Protein AF-A0A2D8LQ70-F1 (afdb_monomer_lite)

Secondary structure (DSSP, 8-state):
-PPPEE--GGGHHHHHHHHHHHHTT-HHHHHHS--SSHHHHHHHHHHHHHHHHHHHHTTT-EEEETTTEEEE-PPTTPPP--HHHHHHHHHHS-HHHHTT-

Foldseek 3Di:
DFDKDQDDPVCLVLALLQQLVVCLPPVLQVQFADAPDSVRSSVVSSVLSNLLCVQQNVVSQKIDGPSNHIDRDDDPPDDTPCVSVVVVSVVGTDVVSVVVD

Sequence (101 aa):
MSLARHATPGDREAAIETLADAFATDPIFTHLFDTDGRRAEHDLMIEVMTIAYDAFVLNGHTYVVDQLGAALWSPPGVTTDTEAMSGFFGARAIPERMEAA

Radius of gyration: 14.22 Å; chains: 1; bounding box: 34×30×38 Å

pLDDT: mean 84.1, std 8.67, range [54.75, 94.62]

Structure (mmCIF, N/CA/C/O backbone):
data_AF-A0A2D8LQ70-F1
#
_entry.id   AF-A0A2D8LQ70-F1
#
loop_
_atom_site.group_PDB
_atom_site.id
_atom_site.type_symbol
_atom_site.label_atom_id
_atom_site.label_alt_id
_atom_site.label_comp_id
_atom_site.label_asym_id
_atom_site.label_entity_id
_atom_site.label_seq_id
_atom_site.pdbx_PDB_ins_code
_atom_site.Cartn_x
_atom_site.Cartn_y
_atom_site.Cartn_z
_atom_site.occupancy
_atom_site.B_iso_or_equiv
_atom_site.auth_seq_id
_atom_site.auth_comp_id
_atom_site.auth_asym_id
_atom_site.auth_atom_id
_atom_site.pdbx_PDB_model_num
ATOM 1 N N . MET A 1 1 ? -14.519 -18.141 13.797 1.00 56.50 1 MET A N 1
ATOM 2 C CA . MET A 1 1 ? -14.740 -17.209 12.675 1.00 56.50 1 MET A CA 1
ATOM 3 C C . MET A 1 1 ? -14.164 -15.885 13.135 1.00 56.50 1 MET A C 1
ATOM 5 O O . MET A 1 1 ? -14.644 -15.388 14.147 1.00 56.50 1 MET A O 1
ATOM 9 N N . SER A 1 2 ? -13.075 -15.416 12.529 1.00 70.88 2 SER A N 1
ATOM 10 C CA . SER A 1 2 ? -12.490 -14.129 12.918 1.00 70.88 2 SER A CA 1
ATOM 11 C C . SER A 1 2 ? -13.221 -13.002 12.198 1.00 70.88 2 SER A C 1
ATOM 13 O O . SER A 1 2 ? -13.588 -13.157 11.032 1.00 70.88 2 SER A O 1
ATOM 15 N N . LEU A 1 3 ? -13.511 -11.920 12.916 1.00 82.25 3 LEU A N 1
ATOM 16 C CA . LEU A 1 3 ? -14.219 -10.760 12.384 1.00 82.25 3 LEU A CA 1
ATOM 17 C C . LEU A 1 3 ? -13.208 -9.681 12.012 1.00 82.25 3 LEU A C 1
ATOM 19 O O . LEU A 1 3 ? -12.266 -9.424 12.760 1.00 82.25 3 LEU A O 1
ATOM 23 N N . ALA A 1 4 ? -13.446 -9.022 10.880 1.00 89.00 4 ALA A N 1
ATOM 24 C CA . ALA A 1 4 ? -12.688 -7.838 10.513 1.00 89.00 4 ALA A CA 1
ATOM 25 C C . ALA A 1 4 ? -12.923 -6.719 11.535 1.00 89.00 4 ALA A C 1
ATOM 27 O O . ALA A 1 4 ? -14.057 -6.468 11.953 1.00 89.00 4 ALA A O 1
ATOM 28 N N . ARG A 1 5 ? -11.848 -6.032 11.914 1.00 90.44 5 ARG A N 1
ATOM 29 C CA . ARG A 1 5 ? -11.874 -4.857 12.793 1.00 90.44 5 ARG A CA 1
ATOM 30 C C . ARG A 1 5 ? -10.983 -3.764 12.231 1.00 90.44 5 ARG A C 1
ATOM 32 O O . ARG A 1 5 ? -10.100 -4.050 11.429 1.00 90.44 5 ARG A O 1
ATOM 39 N N . HIS A 1 6 ? -11.167 -2.534 12.699 1.00 88.69 6 HIS A N 1
ATOM 40 C CA . HIS A 1 6 ? -10.207 -1.475 12.408 1.00 88.69 6 HIS A CA 1
ATOM 41 C C . HIS A 1 6 ? -8.815 -1.851 12.931 1.00 88.69 6 HIS A C 1
ATOM 43 O O . HIS A 1 6 ? -8.672 -2.439 14.014 1.00 88.69 6 HIS A O 1
ATOM 49 N N . ALA A 1 7 ? -7.801 -1.509 12.144 1.00 88.50 7 ALA A N 1
ATOM 50 C CA . ALA A 1 7 ? -6.417 -1.603 12.565 1.00 88.50 7 ALA A CA 1
ATOM 51 C C . ALA A 1 7 ? -6.140 -0.629 13.717 1.00 88.50 7 ALA A C 1
ATOM 53 O O . ALA A 1 7 ? -6.687 0.472 13.791 1.00 88.50 7 ALA A O 1
ATOM 54 N N . THR A 1 8 ? -5.264 -1.052 14.613 1.00 87.25 8 THR A N 1
ATOM 55 C CA . THR A 1 8 ? -4.672 -0.235 15.668 1.00 87.25 8 THR A CA 1
ATOM 56 C C . THR A 1 8 ? -3.215 0.059 15.311 1.00 87.25 8 THR A C 1
ATOM 58 O O . THR A 1 8 ? 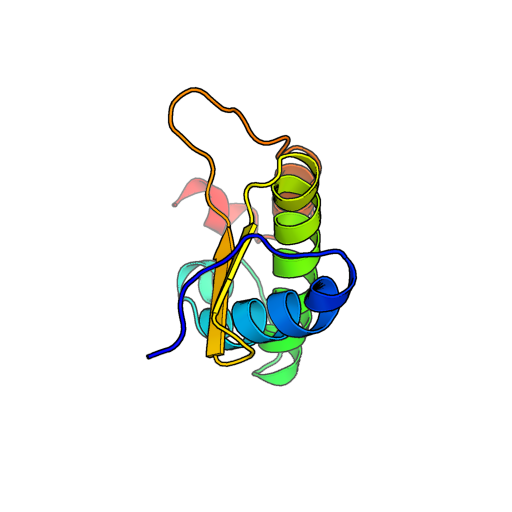-2.642 -0.624 14.459 1.00 87.25 8 THR A O 1
ATOM 61 N N . PRO A 1 9 ? -2.554 1.019 15.982 1.00 87.12 9 PRO A N 1
ATOM 62 C CA . PRO A 1 9 ? -1.128 1.259 15.760 1.00 87.12 9 PRO A CA 1
ATOM 63 C C . PRO A 1 9 ? -0.247 0.011 15.946 1.00 87.12 9 PRO A C 1
ATOM 65 O O . PRO A 1 9 ? 0.768 -0.117 15.271 1.00 87.12 9 PRO A O 1
ATOM 68 N N . GLY A 1 10 ? -0.648 -0.926 16.816 1.00 88.31 10 GLY A N 1
ATOM 69 C CA . GLY A 1 10 ? 0.081 -2.178 17.045 1.00 88.31 10 GLY A CA 1
ATOM 70 C C . GLY A 1 10 ? -0.010 -3.189 15.899 1.00 88.31 10 GLY A C 1
ATOM 71 O O . GLY A 1 10 ? 0.786 -4.119 15.859 1.00 88.31 10 GLY A O 1
ATOM 72 N N . ASP A 1 11 ? -0.942 -3.011 14.960 1.00 89.88 11 ASP A N 1
ATOM 73 C CA . ASP A 1 11 ? -1.113 -3.911 13.814 1.00 89.88 11 ASP A CA 1
ATOM 74 C C . ASP A 1 11 ? -0.234 -3.518 12.616 1.00 89.88 11 ASP A C 1
ATOM 76 O O . ASP A 1 11 ? -0.180 -4.257 11.638 1.00 89.88 11 ASP A O 1
ATOM 80 N N . ARG A 1 12 ? 0.446 -2.363 12.674 1.00 90.69 12 ARG A N 1
ATOM 81 C CA . ARG A 1 12 ? 1.094 -1.737 11.512 1.00 90.69 12 ARG A CA 1
ATOM 82 C C . ARG A 1 12 ? 2.081 -2.653 10.794 1.00 90.69 12 ARG A C 1
ATOM 84 O O . ARG A 1 12 ? 1.943 -2.843 9.593 1.00 90.69 12 ARG A O 1
ATOM 91 N N . GLU A 1 13 ? 3.057 -3.211 11.507 1.00 92.31 13 GLU A N 1
ATOM 92 C CA . GLU A 1 13 ? 4.063 -4.087 10.887 1.00 92.31 13 GLU A CA 1
ATOM 93 C C . GLU A 1 13 ? 3.417 -5.335 10.281 1.00 92.31 13 GLU A C 1
ATOM 95 O O . GLU A 1 13 ? 3.617 -5.621 9.106 1.00 92.31 13 GLU A O 1
ATOM 100 N N . ALA A 1 14 ? 2.564 -6.027 11.042 1.00 92.38 14 ALA A N 1
ATOM 101 C CA . ALA A 1 14 ? 1.908 -7.245 10.573 1.00 92.38 14 ALA A CA 1
ATOM 102 C C . ALA A 1 14 ? 0.994 -6.995 9.363 1.00 92.38 14 ALA A C 1
ATOM 104 O O . ALA A 1 14 ? 0.942 -7.814 8.447 1.00 92.38 14 ALA A O 1
ATOM 105 N N . ALA A 1 15 ? 0.278 -5.870 9.338 1.00 92.00 15 ALA A N 1
ATOM 106 C CA . ALA A 1 15 ? -0.592 -5.505 8.229 1.00 92.00 15 ALA A CA 1
ATOM 107 C C . ALA A 1 15 ? 0.202 -5.146 6.966 1.00 92.00 15 ALA A C 1
ATOM 109 O O . ALA A 1 15 ? -0.185 -5.576 5.882 1.00 92.00 15 ALA A O 1
ATOM 110 N N . ILE A 1 16 ? 1.308 -4.403 7.097 1.00 93.56 16 ILE A N 1
ATOM 111 C CA . ILE A 1 16 ? 2.189 -4.066 5.969 1.00 93.56 16 ILE A CA 1
ATOM 112 C C . ILE A 1 16 ? 2.804 -5.334 5.377 1.00 93.56 16 ILE A C 1
ATOM 114 O O . ILE A 1 16 ? 2.713 -5.516 4.169 1.00 93.56 16 ILE A O 1
ATOM 118 N N . GLU A 1 17 ? 3.349 -6.225 6.207 1.00 93.81 17 GLU A N 1
ATOM 119 C CA . GLU A 1 17 ? 3.899 -7.515 5.759 1.00 93.81 17 GLU A CA 1
ATOM 120 C C . GLU A 1 17 ? 2.830 -8.359 5.054 1.00 93.81 17 GLU A C 1
ATOM 122 O O . GLU A 1 17 ? 3.030 -8.821 3.937 1.00 93.81 17 GLU A O 1
ATOM 127 N N . THR A 1 18 ? 1.635 -8.467 5.645 1.00 93.25 18 THR A N 1
ATOM 128 C CA . THR A 1 18 ? 0.520 -9.219 5.044 1.00 93.25 18 THR A CA 1
ATOM 129 C C . THR A 1 18 ? 0.133 -8.671 3.668 1.00 93.25 18 THR A C 1
ATOM 131 O O . THR A 1 18 ? -0.139 -9.437 2.743 1.00 93.25 18 THR A O 1
ATOM 134 N N . LEU A 1 19 ? 0.078 -7.344 3.522 1.00 92.25 19 LEU A N 1
ATOM 135 C CA . LEU A 1 19 ? -0.208 -6.705 2.240 1.00 92.25 19 LEU A CA 1
ATOM 136 C C . LEU A 1 19 ? 0.949 -6.902 1.257 1.00 92.25 19 LEU A C 1
ATOM 138 O O . LEU A 1 19 ? 0.708 -7.229 0.099 1.00 92.25 19 LEU A O 1
ATOM 142 N N . ALA A 1 20 ? 2.195 -6.740 1.696 1.00 93.19 20 ALA A N 1
ATOM 143 C CA . ALA A 1 20 ? 3.355 -6.900 0.835 1.00 93.19 20 ALA A CA 1
ATOM 144 C C . ALA A 1 20 ? 3.452 -8.327 0.286 1.00 93.19 20 ALA A C 1
ATOM 146 O O . ALA A 1 20 ? 3.605 -8.499 -0.920 1.00 93.19 20 ALA A O 1
ATOM 147 N N . ASP A 1 21 ? 3.238 -9.338 1.129 1.00 91.31 21 ASP A N 1
ATOM 148 C CA . ASP A 1 21 ? 3.161 -10.740 0.719 1.00 91.31 21 ASP A CA 1
ATOM 149 C C . ASP A 1 21 ? 2.032 -10.988 -0.291 1.00 91.31 21 ASP A C 1
ATOM 151 O O . ASP A 1 21 ? 2.225 -11.688 -1.290 1.00 91.31 21 ASP A O 1
ATOM 155 N N . ALA A 1 22 ? 0.853 -10.397 -0.065 1.00 90.38 22 ALA A N 1
ATOM 156 C CA . ALA A 1 22 ? -0.297 -10.556 -0.955 1.00 90.38 22 ALA A CA 1
ATOM 157 C C . ALA A 1 22 ? -0.058 -9.953 -2.351 1.00 90.38 22 ALA A C 1
ATOM 159 O O . ALA A 1 22 ? -0.552 -10.494 -3.342 1.00 90.38 22 ALA A O 1
ATOM 160 N N . PHE A 1 23 ? 0.712 -8.864 -2.432 1.00 90.31 23 PHE A N 1
ATOM 161 C CA . PHE A 1 23 ? 0.998 -8.136 -3.671 1.00 90.31 23 PHE A CA 1
ATOM 162 C C . PHE A 1 23 ? 2.404 -8.390 -4.238 1.00 90.31 23 PHE A C 1
ATOM 164 O O . PHE A 1 23 ? 2.727 -7.874 -5.305 1.00 90.31 23 PHE A O 1
ATOM 171 N N . ALA A 1 24 ? 3.221 -9.242 -3.607 1.00 86.06 24 ALA A N 1
ATOM 172 C CA . ALA A 1 24 ? 4.608 -9.527 -4.004 1.00 86.06 24 ALA A CA 1
ATOM 173 C C . ALA A 1 24 ? 4.773 -9.985 -5.463 1.00 86.06 24 ALA A C 1
ATOM 175 O O . ALA A 1 24 ? 5.858 -9.891 -6.024 1.00 86.06 24 ALA A O 1
ATOM 176 N N . THR A 1 25 ? 3.708 -10.508 -6.073 1.00 83.06 25 THR A N 1
ATOM 177 C CA . THR A 1 25 ? 3.698 -10.978 -7.470 1.00 83.06 25 THR A CA 1
ATOM 178 C C . THR A 1 25 ? 2.599 -10.322 -8.303 1.00 83.06 25 THR A C 1
ATOM 180 O O . THR A 1 25 ? 2.154 -10.882 -9.305 1.00 83.06 25 THR A O 1
ATOM 183 N N . ASP A 1 26 ? 2.108 -9.163 -7.865 1.00 89.19 26 ASP A N 1
ATOM 184 C CA . ASP A 1 26 ? 1.072 -8.440 -8.585 1.00 89.19 26 ASP A CA 1
ATOM 185 C C . ASP A 1 26 ? 1.611 -7.942 -9.947 1.00 89.19 26 ASP A C 1
ATOM 187 O O . ASP A 1 26 ? 2.636 -7.249 -9.995 1.00 89.19 26 ASP A O 1
ATOM 191 N N . PRO A 1 27 ? 0.933 -8.270 -11.067 1.00 88.00 27 PRO A N 1
ATOM 192 C CA . PRO A 1 27 ? 1.416 -7.946 -12.405 1.00 88.00 27 PRO A CA 1
ATOM 193 C C . PRO A 1 27 ? 1.607 -6.452 -12.669 1.00 88.00 27 PRO A C 1
ATOM 195 O O . PRO A 1 27 ? 2.444 -6.101 -13.497 1.00 88.00 27 PRO A O 1
ATOM 198 N N . ILE A 1 28 ? 0.851 -5.574 -12.001 1.00 88.44 28 ILE A N 1
ATOM 199 C CA . ILE A 1 28 ? 0.991 -4.124 -12.161 1.00 88.44 28 ILE A CA 1
ATOM 200 C C . ILE A 1 28 ? 2.348 -3.695 -11.612 1.00 88.44 28 ILE A C 1
ATOM 202 O O . ILE A 1 28 ? 3.094 -2.996 -12.293 1.00 88.44 28 ILE A O 1
ATOM 206 N N . PHE A 1 29 ? 2.709 -4.153 -10.415 1.00 87.88 29 PHE A N 1
ATOM 207 C CA . PHE A 1 29 ? 3.979 -3.785 -9.795 1.00 87.88 29 PHE A CA 1
ATOM 208 C C . PHE A 1 29 ? 5.170 -4.435 -10.505 1.00 87.88 29 PHE A C 1
ATOM 210 O O . PHE A 1 29 ? 6.151 -3.754 -10.792 1.00 87.88 29 PHE A O 1
ATOM 217 N N . THR A 1 30 ? 5.062 -5.704 -10.906 1.00 86.00 30 THR A N 1
ATOM 218 C CA . THR A 1 30 ? 6.097 -6.347 -11.736 1.00 86.00 30 THR A CA 1
ATOM 219 C C . THR A 1 30 ? 6.260 -5.660 -13.096 1.00 86.00 30 THR A C 1
ATOM 221 O O . THR A 1 30 ? 7.347 -5.656 -13.669 1.00 86.00 30 THR A O 1
ATOM 224 N N . HIS A 1 31 ? 5.192 -5.073 -13.644 1.00 87.94 31 HIS A N 1
ATOM 225 C CA . HIS A 1 31 ? 5.283 -4.315 -14.884 1.00 87.94 31 HIS A CA 1
ATOM 226 C C . HIS A 1 31 ? 5.930 -2.947 -14.665 1.00 87.94 31 HIS A C 1
ATOM 228 O O . HIS A 1 31 ? 6.832 -2.580 -15.411 1.00 87.94 31 HIS A O 1
ATOM 234 N N . LEU A 1 32 ? 5.484 -2.187 -13.667 1.00 89.19 32 LEU A N 1
ATOM 235 C CA . LEU A 1 32 ? 5.879 -0.790 -13.489 1.00 89.19 32 LEU A CA 1
ATOM 236 C C . LEU A 1 32 ? 7.303 -0.604 -12.955 1.00 89.19 32 LEU A C 1
ATOM 238 O O . LEU A 1 32 ? 7.894 0.444 -13.208 1.00 89.19 32 LEU A O 1
ATOM 242 N N . PHE A 1 33 ? 7.861 -1.586 -12.248 1.00 88.88 33 PHE A N 1
ATOM 243 C CA . PHE A 1 33 ? 9.156 -1.466 -11.579 1.00 88.88 33 PHE A CA 1
ATOM 244 C C . PHE A 1 33 ? 10.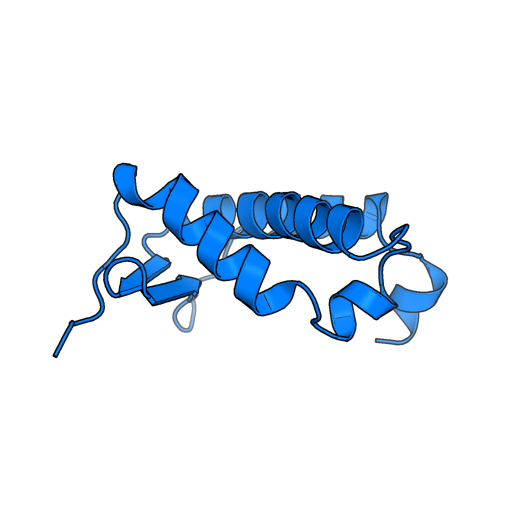137 -2.538 -12.063 1.00 88.88 33 PHE A C 1
ATOM 246 O O . PHE A 1 33 ? 9.746 -3.675 -12.313 1.00 88.88 33 PHE A O 1
ATOM 253 N N . ASP A 1 34 ? 11.422 -2.189 -12.164 1.00 85.94 34 ASP A N 1
ATOM 254 C CA . ASP A 1 34 ? 12.485 -3.179 -12.359 1.00 85.94 34 ASP A CA 1
ATOM 255 C C . ASP A 1 34 ? 13.001 -3.629 -10.987 1.00 85.94 34 ASP A C 1
ATOM 257 O O . ASP A 1 34 ? 13.501 -2.834 -10.188 1.00 85.94 34 ASP A O 1
ATOM 261 N N . THR A 1 35 ? 12.889 -4.924 -10.714 1.00 83.56 35 THR A N 1
ATOM 262 C CA . THR A 1 35 ? 13.336 -5.550 -9.467 1.00 83.56 35 THR A CA 1
ATOM 263 C C . THR A 1 35 ? 14.210 -6.754 -9.775 1.00 83.56 35 THR A C 1
ATOM 265 O O . THR A 1 35 ? 13.873 -7.578 -10.625 1.00 83.56 35 THR A O 1
ATOM 268 N N . ASP A 1 36 ? 15.335 -6.888 -9.071 1.00 84.62 36 ASP A N 1
ATOM 269 C CA . ASP A 1 36 ? 16.302 -7.969 -9.307 1.00 84.62 36 ASP A CA 1
ATOM 270 C C . ASP A 1 36 ? 15.924 -9.242 -8.524 1.00 84.62 36 ASP A C 1
ATOM 272 O O . ASP A 1 36 ? 16.586 -9.680 -7.579 1.00 84.62 36 ASP A O 1
ATOM 276 N N . GLY A 1 37 ? 14.772 -9.805 -8.894 1.00 84.06 37 GLY A N 1
ATOM 277 C CA . GLY A 1 37 ? 14.227 -11.039 -8.342 1.00 84.06 37 GLY A CA 1
ATOM 278 C C . GLY A 1 37 ? 13.407 -10.883 -7.059 1.00 84.06 37 GLY A C 1
ATOM 279 O O . GLY A 1 37 ? 13.175 -9.797 -6.530 1.00 84.06 37 GLY A O 1
ATOM 280 N N . ARG A 1 38 ? 12.973 -12.033 -6.532 1.00 81.25 38 ARG A N 1
ATOM 281 C CA . ARG A 1 38 ? 11.864 -12.128 -5.567 1.00 81.25 38 ARG A CA 1
ATOM 282 C C . ARG A 1 38 ? 12.068 -11.398 -4.240 1.00 81.25 38 ARG A C 1
ATOM 284 O O . ARG A 1 38 ? 11.103 -10.961 -3.627 1.00 81.25 38 ARG A O 1
ATOM 291 N N . ARG A 1 39 ? 13.315 -11.277 -3.773 1.00 84.56 39 ARG A N 1
ATOM 292 C CA . ARG A 1 39 ? 13.615 -10.504 -2.557 1.00 84.56 39 ARG A CA 1
ATOM 293 C C . ARG A 1 39 ? 13.411 -9.009 -2.798 1.00 84.56 39 ARG A C 1
ATOM 295 O O . ARG A 1 39 ? 12.774 -8.363 -1.982 1.00 84.56 39 ARG A O 1
ATOM 302 N N . ALA A 1 40 ? 13.902 -8.496 -3.924 1.00 86.25 40 ALA A N 1
ATOM 303 C CA . ALA A 1 40 ? 13.737 -7.093 -4.286 1.00 86.25 40 ALA A CA 1
ATOM 304 C C . ALA A 1 40 ? 12.266 -6.744 -4.577 1.00 86.25 40 ALA A C 1
ATOM 306 O O . ALA A 1 40 ? 11.829 -5.655 -4.228 1.00 86.25 40 ALA A O 1
ATOM 307 N N . GLU A 1 41 ? 11.494 -7.671 -5.156 1.00 87.00 41 GLU A N 1
ATOM 308 C CA . GLU A 1 41 ? 10.037 -7.531 -5.336 1.00 87.00 41 GLU A CA 1
ATOM 309 C C . GLU A 1 41 ? 9.310 -7.380 -3.995 1.00 87.00 41 GLU A C 1
ATOM 311 O O . GLU A 1 41 ? 8.501 -6.472 -3.821 1.00 87.00 41 GLU A O 1
ATOM 316 N N . HIS A 1 42 ? 9.634 -8.238 -3.024 1.00 88.38 42 HIS A N 1
ATOM 317 C CA . HIS A 1 42 ? 9.059 -8.155 -1.686 1.00 88.38 42 HIS A CA 1
ATOM 318 C C . HIS A 1 42 ? 9.454 -6.855 -0.973 1.00 88.38 42 HIS A C 1
ATOM 320 O O . HIS A 1 42 ? 8.590 -6.156 -0.452 1.00 88.38 42 HIS A O 1
ATOM 326 N N . ASP A 1 43 ? 10.739 -6.491 -0.986 1.00 90.19 43 ASP A N 1
ATOM 327 C CA . ASP A 1 43 ? 11.227 -5.266 -0.340 1.00 90.19 43 ASP A CA 1
ATOM 328 C C . ASP A 1 43 ? 10.584 -4.012 -0.967 1.00 90.19 43 ASP A C 1
ATOM 330 O O . ASP A 1 43 ? 10.164 -3.101 -0.250 1.00 90.19 43 ASP A O 1
ATOM 334 N N . LEU A 1 44 ? 10.399 -3.998 -2.295 1.00 90.44 44 LEU A N 1
ATOM 335 C CA . LEU A 1 44 ? 9.628 -2.965 -2.990 1.00 90.44 44 LEU A CA 1
ATOM 336 C C . LEU A 1 44 ? 8.177 -2.914 -2.487 1.00 90.44 44 LEU A C 1
ATOM 338 O O . LEU A 1 44 ? 7.641 -1.825 -2.274 1.00 90.44 44 LEU A O 1
ATOM 342 N N . MET A 1 45 ? 7.533 -4.067 -2.290 1.00 92.81 45 MET A N 1
ATOM 343 C CA . MET A 1 45 ? 6.158 -4.128 -1.784 1.00 92.81 45 MET A CA 1
ATOM 344 C C . MET A 1 45 ? 6.030 -3.687 -0.336 1.00 92.81 45 MET A C 1
ATOM 346 O O . MET A 1 45 ? 5.045 -3.028 -0.007 1.00 92.81 45 MET A O 1
ATOM 350 N N . ILE A 1 46 ? 7.033 -3.929 0.503 1.00 94.62 46 ILE A N 1
ATOM 351 C CA . ILE A 1 46 ? 7.076 -3.354 1.849 1.00 94.62 46 ILE A CA 1
ATOM 352 C C . ILE A 1 46 ? 7.096 -1.827 1.779 1.00 94.62 46 ILE A C 1
ATOM 354 O O . ILE A 1 46 ? 6.337 -1.175 2.499 1.00 94.62 46 ILE A O 1
ATOM 358 N N . GLU A 1 47 ? 7.899 -1.235 0.891 1.00 92.19 47 GLU A N 1
ATOM 359 C CA . GLU A 1 47 ? 7.929 0.221 0.712 1.00 92.19 47 GLU A CA 1
ATOM 360 C C . GLU A 1 47 ? 6.581 0.771 0.218 1.00 92.19 47 GLU A C 1
ATOM 362 O O . GLU A 1 47 ? 6.030 1.695 0.824 1.00 92.19 47 GLU A O 1
ATOM 367 N N . VAL A 1 48 ? 6.011 0.174 -0.834 1.00 91.44 48 VAL A N 1
ATOM 368 C CA . VAL A 1 48 ? 4.706 0.575 -1.389 1.00 91.44 48 VAL A CA 1
ATOM 369 C C . VAL A 1 48 ? 3.608 0.479 -0.336 1.00 91.44 48 VAL A C 1
ATOM 371 O O . VAL A 1 48 ? 2.858 1.436 -0.131 1.00 91.44 48 VAL A O 1
ATOM 374 N N . MET A 1 49 ? 3.517 -0.659 0.354 1.00 92.69 49 MET A N 1
ATOM 375 C CA . MET A 1 49 ? 2.466 -0.897 1.338 1.00 92.69 49 MET A CA 1
ATOM 376 C C . MET A 1 49 ? 2.663 -0.066 2.595 1.00 92.69 49 MET A C 1
ATOM 378 O O . MET A 1 49 ? 1.673 0.306 3.209 1.00 92.69 49 MET A O 1
ATOM 382 N N . THR A 1 50 ? 3.892 0.319 2.940 1.00 92.19 50 THR A N 1
ATOM 383 C CA . THR A 1 50 ? 4.139 1.299 4.005 1.00 92.19 50 THR A CA 1
ATOM 384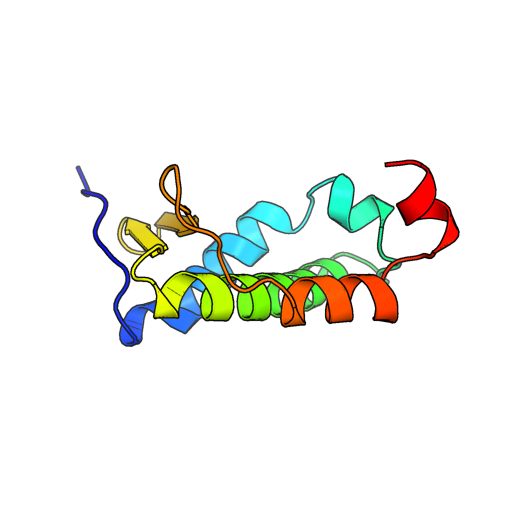 C C . THR A 1 50 ? 3.523 2.654 3.659 1.00 92.19 50 THR A C 1
ATOM 386 O O . THR A 1 50 ? 2.773 3.212 4.461 1.00 92.19 50 THR A O 1
ATOM 389 N N . ILE A 1 51 ? 3.784 3.160 2.449 1.00 89.81 51 ILE A N 1
ATOM 390 C CA . ILE A 1 51 ? 3.252 4.451 1.987 1.00 89.81 51 ILE A CA 1
ATOM 391 C C . ILE A 1 51 ? 1.723 4.404 1.912 1.00 89.81 51 ILE A C 1
ATOM 393 O O . ILE A 1 51 ? 1.046 5.309 2.403 1.00 89.81 51 ILE A O 1
ATOM 397 N N . ALA A 1 52 ? 1.172 3.333 1.336 1.00 87.75 52 ALA A N 1
ATOM 398 C CA . ALA A 1 52 ? -0.269 3.146 1.247 1.00 87.75 52 ALA A CA 1
ATOM 399 C C . ALA A 1 52 ? -0.906 3.007 2.640 1.00 87.75 52 ALA A C 1
ATOM 401 O O . ALA A 1 52 ? -1.908 3.651 2.934 1.00 87.75 52 ALA A O 1
ATOM 402 N N . TYR A 1 53 ? -0.321 2.220 3.539 1.00 88.00 53 TYR A N 1
ATOM 403 C CA . TYR A 1 53 ? -0.846 2.040 4.889 1.00 88.00 53 TYR A CA 1
ATOM 404 C C . TYR A 1 53 ? -0.895 3.363 5.657 1.00 88.00 53 TYR A C 1
ATOM 406 O O . TYR A 1 53 ? -1.933 3.695 6.228 1.00 88.00 53 TYR A O 1
ATOM 414 N N . ASP A 1 54 ? 0.179 4.154 5.631 1.00 85.00 54 ASP A N 1
ATOM 415 C CA . ASP A 1 54 ? 0.235 5.428 6.353 1.00 85.00 54 ASP A CA 1
ATOM 416 C C . ASP A 1 54 ? -0.785 6.448 5.801 1.00 85.00 54 ASP A C 1
ATOM 418 O O . ASP A 1 54 ? -1.433 7.157 6.577 1.00 85.00 54 ASP A O 1
ATOM 422 N N . ALA A 1 55 ? -1.023 6.451 4.484 1.00 78.44 55 ALA A N 1
ATOM 423 C CA . ALA A 1 55 ? -2.056 7.270 3.849 1.00 78.44 55 ALA A CA 1
ATOM 424 C C . ALA A 1 55 ? -3.488 6.884 4.285 1.00 78.44 55 ALA A C 1
ATOM 426 O O . ALA A 1 55 ? -4.354 7.744 4.480 1.00 78.44 55 ALA A O 1
ATOM 427 N N . PHE A 1 56 ? -3.760 5.589 4.468 1.00 74.69 56 PHE A N 1
ATOM 428 C CA . PHE A 1 56 ? -5.099 5.082 4.787 1.00 74.69 56 PHE A CA 1
ATOM 429 C C . PHE A 1 56 ? -5.368 4.974 6.301 1.00 74.69 56 PHE A C 1
ATOM 431 O O . PHE A 1 56 ? -6.512 5.132 6.738 1.00 74.69 56 PHE A O 1
ATOM 438 N N . VAL A 1 57 ? -4.354 4.748 7.141 1.00 68.56 57 VAL A N 1
ATOM 439 C CA . VAL A 1 57 ? -4.537 4.607 8.597 1.00 68.56 57 VAL A CA 1
ATOM 440 C C . VAL A 1 57 ? -4.921 5.907 9.276 1.00 68.56 57 VAL A C 1
ATOM 442 O O . VAL A 1 57 ? -5.762 5.875 10.178 1.00 68.56 57 VAL A O 1
ATOM 445 N N . LEU A 1 58 ? -4.398 7.047 8.819 1.00 59.81 58 LEU A N 1
ATOM 446 C CA . LEU A 1 58 ? -4.763 8.351 9.384 1.00 59.81 58 LEU A CA 1
ATOM 447 C C . LEU A 1 58 ? -6.269 8.649 9.274 1.00 59.81 58 LEU A C 1
ATOM 449 O O . LEU A 1 58 ? -6.793 9.438 10.055 1.00 59.81 58 LEU A O 1
ATOM 453 N N . ASN A 1 59 ? -6.979 7.954 8.381 1.00 62.66 59 ASN A N 1
ATOM 454 C CA . ASN A 1 59 ? -8.413 8.121 8.158 1.00 62.66 59 ASN A CA 1
ATOM 455 C C . ASN A 1 59 ? -9.277 6.988 8.757 1.00 62.66 59 ASN A C 1
ATOM 457 O O . ASN A 1 59 ? -10.489 6.956 8.552 1.00 62.66 59 ASN A O 1
ATOM 461 N N . GLY A 1 60 ? -8.688 6.036 9.497 1.00 68.94 60 GLY A N 1
ATOM 462 C CA . GLY A 1 60 ? -9.419 4.880 10.042 1.00 68.94 60 GLY A CA 1
ATOM 463 C C . GLY A 1 60 ? -9.869 3.880 8.969 1.00 68.94 60 GLY A C 1
ATOM 464 O O . GLY A 1 60 ? -10.805 3.109 9.173 1.00 68.94 60 GLY A O 1
ATOM 465 N N . HIS A 1 61 ? -9.207 3.887 7.815 1.00 78.69 61 HIS A N 1
ATOM 466 C CA . HIS A 1 61 ? -9.593 3.157 6.606 1.00 78.69 61 HIS A CA 1
ATOM 467 C C . HIS A 1 61 ? -8.838 1.846 6.419 1.00 78.69 61 HIS A C 1
ATOM 469 O O . HIS A 1 61 ? -8.755 1.318 5.319 1.00 78.69 61 HIS A O 1
ATOM 475 N N . THR A 1 62 ? -8.280 1.306 7.496 1.00 84.69 62 THR A N 1
ATOM 476 C CA . THR A 1 62 ? -7.580 0.025 7.465 1.00 84.69 62 THR A CA 1
ATOM 477 C C . THR A 1 62 ? -8.304 -0.983 8.333 1.00 84.69 62 THR A C 1
ATOM 479 O O . THR A 1 62 ? -8.617 -0.701 9.493 1.00 84.69 62 THR A O 1
ATOM 482 N N . TYR A 1 63 ? -8.537 -2.163 7.771 1.00 88.25 63 TYR A N 1
ATOM 483 C CA . TYR A 1 63 ? -9.163 -3.289 8.445 1.00 88.25 63 TYR A CA 1
ATOM 484 C C . TYR A 1 63 ? -8.204 -4.467 8.491 1.00 88.25 63 TYR A C 1
ATOM 486 O O . TYR A 1 63 ? -7.488 -4.720 7.527 1.00 88.25 63 TYR A O 1
ATOM 494 N N . VAL A 1 64 ? -8.218 -5.202 9.596 1.00 90.81 64 VAL A N 1
ATOM 495 C CA . VAL A 1 64 ? -7.423 -6.417 9.789 1.00 90.81 64 VAL A CA 1
ATOM 496 C C . VAL A 1 64 ? -8.310 -7.566 10.248 1.00 90.81 64 VAL A C 1
ATOM 498 O O . VAL A 1 64 ? -9.333 -7.353 10.907 1.00 90.81 64 VAL A O 1
ATOM 501 N N . VAL A 1 65 ? -7.908 -8.787 9.903 1.00 91.25 65 VAL A N 1
ATOM 502 C CA . VAL A 1 65 ? -8.505 -10.041 10.377 1.00 91.25 65 VAL A CA 1
ATOM 503 C C . VAL A 1 65 ? -7.385 -10.868 10.998 1.00 91.25 65 VAL A C 1
ATOM 505 O O . VAL A 1 65 ? -6.656 -11.561 10.291 1.00 91.25 65 VAL A O 1
ATOM 508 N N . ASP A 1 66 ? -7.226 -10.768 12.319 1.00 80.88 66 ASP A N 1
ATOM 509 C CA . ASP A 1 66 ? -6.078 -11.317 13.057 1.00 80.88 66 ASP A CA 1
ATOM 510 C C . ASP A 1 66 ? -4.743 -11.019 12.341 1.00 80.88 66 ASP A C 1
ATOM 512 O O . ASP A 1 66 ? -4.467 -9.866 12.023 1.00 80.88 66 ASP A O 1
ATOM 516 N N . GLN A 1 67 ? -3.937 -12.050 12.072 1.00 71.62 67 GLN A N 1
ATOM 517 C CA . GLN A 1 67 ? -2.731 -11.990 11.234 1.00 71.62 67 GLN A CA 1
ATOM 518 C C . GLN A 1 67 ? -2.948 -12.663 9.867 1.00 71.62 67 GLN A C 1
ATOM 520 O O . GLN A 1 67 ? -2.009 -13.148 9.248 1.00 71.62 67 GLN A O 1
ATOM 525 N N . LEU A 1 68 ? -4.205 -12.791 9.433 1.00 81.50 68 LEU A N 1
ATOM 526 C CA . LEU A 1 68 ? -4.578 -13.526 8.221 1.00 81.50 68 LEU A CA 1
ATOM 527 C C . LEU A 1 68 ? -4.840 -12.612 7.026 1.00 81.50 68 LEU A C 1
ATOM 529 O O . LEU A 1 68 ? -4.870 -13.084 5.893 1.00 81.50 68 LEU A O 1
ATOM 533 N N . GLY A 1 69 ? -5.100 -11.329 7.266 1.00 87.62 69 GLY A N 1
ATOM 534 C CA . GLY A 1 69 ? -5.462 -10.404 6.206 1.00 87.62 69 GLY A CA 1
ATOM 535 C C . GLY A 1 69 ? -5.511 -8.963 6.682 1.00 87.62 69 GLY A C 1
ATOM 536 O O . GLY A 1 69 ? -5.857 -8.680 7.831 1.00 87.62 69 GLY A O 1
ATOM 537 N N . ALA A 1 70 ? -5.216 -8.061 5.755 1.00 92.38 70 ALA A N 1
ATOM 538 C CA . ALA A 1 70 ? -5.372 -6.628 5.914 1.00 92.38 70 ALA A CA 1
ATOM 539 C C . ALA A 1 70 ? -6.019 -6.043 4.651 1.00 92.38 70 ALA A C 1
ATOM 541 O O . ALA A 1 70 ? -5.876 -6.585 3.556 1.00 92.38 70 ALA A O 1
ATOM 542 N N . ALA A 1 71 ? -6.756 -4.951 4.811 1.00 90.38 71 ALA A N 1
ATOM 543 C CA . ALA A 1 71 ? -7.393 -4.236 3.717 1.00 90.38 71 ALA A CA 1
ATOM 544 C C . ALA A 1 71 ? -7.295 -2.729 3.946 1.00 90.38 71 ALA A C 1
ATOM 546 O O . ALA A 1 71 ? -7.626 -2.239 5.028 1.00 90.38 71 ALA A O 1
ATOM 547 N N . LEU A 1 72 ? -6.892 -2.008 2.902 1.00 88.25 72 LEU A N 1
ATOM 548 C CA . LEU A 1 72 ? -6.942 -0.551 2.824 1.00 88.25 72 LEU A CA 1
ATOM 549 C C . LEU A 1 72 ? -8.218 -0.169 2.060 1.00 88.25 72 LEU A C 1
ATOM 551 O O . LEU A 1 72 ? -8.400 -0.580 0.916 1.00 88.25 72 LEU A O 1
ATOM 555 N N . TRP A 1 73 ? -9.132 0.568 2.688 1.00 84.56 73 TRP A N 1
ATOM 556 C CA . TRP A 1 73 ? -10.444 0.890 2.127 1.00 84.56 73 TRP A CA 1
ATOM 557 C C . TRP A 1 73 ? -10.843 2.351 2.347 1.00 84.56 73 TRP A C 1
ATOM 559 O O . TRP A 1 73 ? -11.260 2.728 3.439 1.00 84.56 73 TRP A O 1
ATOM 569 N N . SER A 1 74 ? -10.863 3.139 1.270 1.00 77.81 74 SER A N 1
ATOM 570 C CA . SER A 1 74 ? -11.517 4.454 1.244 1.00 77.81 74 SER A CA 1
ATOM 571 C C . SER A 1 74 ? -13.029 4.317 1.004 1.00 77.81 74 SER A C 1
ATOM 573 O O . SER A 1 74 ? -13.437 3.821 -0.053 1.00 77.81 74 SER A O 1
ATOM 575 N N . PRO A 1 75 ? -13.897 4.738 1.938 1.00 76.38 75 PRO A N 1
ATOM 576 C CA . PRO A 1 75 ? -15.335 4.743 1.713 1.00 76.38 75 PRO A CA 1
ATOM 577 C C . PRO A 1 75 ? -15.729 5.777 0.642 1.00 76.38 75 PRO A C 1
ATOM 579 O O . PRO A 1 75 ? -14.997 6.742 0.404 1.00 76.38 75 PRO A O 1
ATOM 582 N N . PRO A 1 76 ? -16.896 5.609 -0.009 1.00 80.94 76 PRO A N 1
ATOM 583 C CA . PRO A 1 76 ? -17.369 6.552 -1.017 1.00 80.94 76 PRO A CA 1
ATOM 584 C C . PRO A 1 76 ? -17.402 7.991 -0.492 1.00 80.94 76 PRO A C 1
ATOM 586 O O . PRO A 1 76 ? -17.936 8.255 0.583 1.00 80.94 76 PRO A O 1
ATOM 589 N N . GLY A 1 77 ? -16.852 8.922 -1.273 1.00 79.00 77 GLY A N 1
ATOM 590 C CA . GLY A 1 77 ? -16.797 10.341 -0.915 1.00 79.00 77 GLY A CA 1
ATOM 591 C C . GLY A 1 77 ? -15.632 10.735 -0.003 1.00 79.00 77 GLY A C 1
ATOM 592 O O . GLY A 1 77 ? -15.505 11.920 0.297 1.00 79.00 77 GLY A O 1
ATOM 593 N N . VAL A 1 78 ? -14.771 9.794 0.404 1.00 75.25 78 VAL A N 1
ATOM 594 C CA . VAL A 1 78 ? -13.512 10.113 1.087 1.00 75.25 78 VAL A CA 1
ATOM 595 C C . VAL A 1 78 ? -12.350 10.043 0.107 1.00 75.25 78 VAL A C 1
ATOM 597 O O . VAL A 1 78 ? -12.109 9.016 -0.526 1.00 75.25 78 VAL A O 1
ATOM 600 N N . THR A 1 79 ? -11.612 11.146 0.014 1.00 70.06 79 THR A N 1
ATOM 601 C CA . THR A 1 79 ? -10.355 11.214 -0.729 1.00 70.06 79 THR A CA 1
ATOM 602 C C . THR A 1 79 ? -9.212 10.927 0.231 1.00 70.06 79 THR A C 1
ATOM 604 O O . THR A 1 79 ? -9.012 11.667 1.192 1.00 70.06 79 THR A O 1
ATOM 607 N N . THR A 1 80 ? -8.463 9.859 -0.024 1.00 70.38 80 THR A N 1
ATOM 608 C CA . THR A 1 80 ? -7.216 9.604 0.698 1.00 70.38 80 THR A CA 1
ATOM 609 C C . THR A 1 80 ? -6.124 10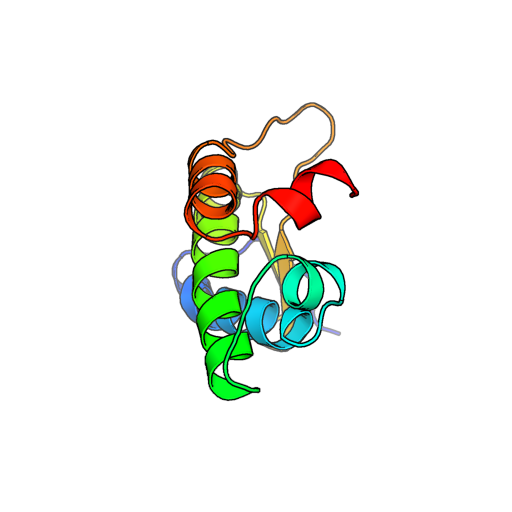.527 0.164 1.00 70.38 80 THR A C 1
ATOM 611 O O . THR A 1 80 ? -6.027 10.728 -1.049 1.00 70.38 80 THR A O 1
ATOM 614 N N . ASP A 1 81 ? -5.293 11.072 1.052 1.00 72.38 81 ASP A N 1
ATOM 615 C CA . ASP A 1 81 ? -4.076 11.770 0.645 1.00 72.38 81 ASP A CA 1
ATOM 616 C C . ASP A 1 81 ? -3.109 10.767 0.005 1.00 72.38 81 ASP A C 1
ATOM 618 O O . ASP A 1 81 ? -2.577 9.873 0.658 1.00 72.38 81 ASP A O 1
ATOM 622 N N . THR A 1 82 ? -2.943 10.885 -1.307 1.00 73.25 82 THR A N 1
ATOM 623 C CA . THR A 1 82 ? -2.130 9.983 -2.127 1.00 73.25 82 THR A CA 1
ATOM 624 C C . THR A 1 82 ? -0.930 10.703 -2.736 1.00 73.25 82 THR A C 1
ATOM 626 O O . THR A 1 82 ? -0.312 10.179 -3.664 1.00 73.25 82 THR A O 1
ATOM 629 N N . GLU A 1 83 ? -0.560 11.883 -2.221 1.00 83.38 83 GLU A N 1
ATOM 630 C CA . GLU A 1 83 ? 0.587 12.648 -2.725 1.00 83.38 83 GLU A CA 1
ATOM 631 C C . GLU A 1 83 ? 1.888 11.850 -2.577 1.00 83.38 83 GLU A C 1
ATOM 633 O O . GLU A 1 83 ? 2.630 11.683 -3.546 1.00 83.38 83 GLU A O 1
ATOM 638 N N . ALA A 1 84 ? 2.115 11.260 -1.399 1.00 82.88 84 ALA A N 1
ATOM 639 C CA . ALA A 1 84 ? 3.277 10.409 -1.143 1.00 82.88 84 ALA A CA 1
ATOM 640 C C . ALA A 1 84 ? 3.334 9.198 -2.091 1.00 82.88 84 ALA A C 1
ATOM 642 O O . ALA A 1 84 ? 4.401 8.840 -2.590 1.00 82.88 84 ALA A O 1
ATOM 643 N N . MET A 1 85 ? 2.176 8.600 -2.386 1.00 84.19 85 MET A N 1
ATOM 644 C CA . MET A 1 85 ? 2.075 7.475 -3.312 1.00 84.19 85 MET A CA 1
ATOM 645 C C . MET A 1 85 ? 2.387 7.918 -4.746 1.00 84.19 85 MET A C 1
ATOM 647 O O . MET A 1 85 ? 3.216 7.307 -5.413 1.00 84.19 85 MET A O 1
ATOM 651 N N . SER A 1 86 ? 1.806 9.033 -5.192 1.00 85.12 86 SER A N 1
ATOM 652 C CA . SER A 1 86 ? 2.066 9.614 -6.514 1.00 85.12 86 SER A CA 1
ATOM 653 C C . SER A 1 86 ? 3.546 9.971 -6.700 1.00 85.12 86 SER A C 1
ATOM 655 O O . SER A 1 86 ? 4.129 9.666 -7.739 1.00 85.12 86 SER A O 1
ATOM 657 N N . GLY A 1 87 ? 4.177 10.556 -5.675 1.00 86.69 87 GLY A N 1
ATOM 658 C CA . GLY A 1 87 ? 5.607 10.867 -5.670 1.00 86.69 87 GLY A CA 1
ATOM 659 C C . GLY A 1 87 ? 6.494 9.621 -5.750 1.00 86.69 87 GLY A C 1
ATOM 660 O O . GLY A 1 87 ? 7.482 9.623 -6.482 1.00 86.69 87 GLY A O 1
ATOM 661 N N . PHE A 1 88 ? 6.123 8.540 -5.057 1.00 87.94 88 PHE A N 1
ATOM 662 C CA . PHE A 1 88 ? 6.834 7.262 -5.140 1.00 87.94 88 PHE A CA 1
ATOM 663 C C . PHE A 1 88 ? 6.787 6.669 -6.551 1.00 87.94 88 PHE A C 1
ATOM 665 O O . PHE A 1 88 ? 7.836 6.337 -7.107 1.00 87.94 88 PHE A O 1
ATOM 672 N N . PHE A 1 89 ? 5.594 6.580 -7.149 1.00 86.69 89 PHE A N 1
ATOM 673 C CA . PHE A 1 89 ? 5.445 6.074 -8.514 1.00 86.69 89 PHE A CA 1
ATOM 674 C C . PHE A 1 89 ? 6.239 6.928 -9.505 1.00 86.69 89 PHE A C 1
ATOM 676 O O . PHE A 1 89 ? 7.034 6.382 -10.260 1.00 86.69 89 PHE A O 1
ATOM 683 N N . GLY A 1 90 ? 6.128 8.258 -9.441 1.00 86.81 90 GLY A N 1
ATOM 684 C CA . GLY A 1 90 ? 6.873 9.144 -10.339 1.00 86.81 90 GLY A CA 1
ATOM 685 C C . GLY A 1 90 ? 8.400 9.047 -10.210 1.00 86.81 90 GLY A C 1
ATOM 686 O O . GLY A 1 90 ? 9.108 9.312 -11.177 1.00 86.81 90 GLY A O 1
ATOM 687 N N . ALA A 1 91 ? 8.921 8.670 -9.038 1.00 86.00 91 ALA A N 1
ATOM 688 C CA . ALA A 1 91 ? 10.360 8.558 -8.800 1.00 86.00 91 ALA A CA 1
ATOM 689 C C . ALA A 1 91 ? 10.948 7.179 -9.140 1.00 86.00 91 ALA A C 1
ATOM 691 O O . ALA A 1 91 ? 12.139 7.094 -9.445 1.00 86.00 91 ALA A O 1
ATOM 692 N N . ARG A 1 92 ? 10.159 6.102 -9.023 1.00 86.94 92 ARG A N 1
ATOM 693 C CA . ARG A 1 92 ? 10.660 4.720 -9.132 1.00 86.94 92 ARG A CA 1
ATOM 694 C C . ARG A 1 92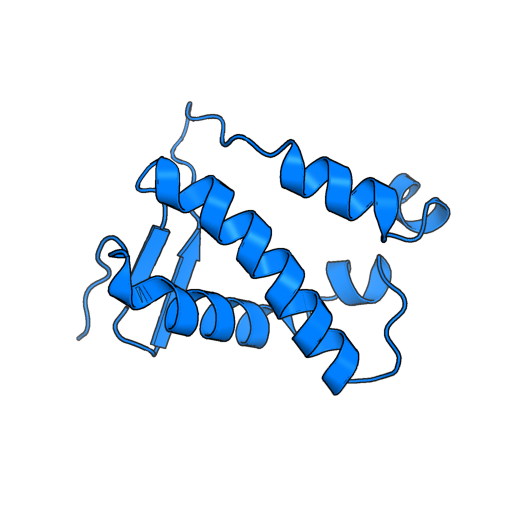 ? 10.068 3.895 -10.263 1.00 86.94 92 ARG A C 1
ATOM 696 O O . ARG A 1 92 ? 10.709 2.926 -10.664 1.00 86.94 92 ARG A O 1
ATOM 703 N N . ALA A 1 93 ? 8.870 4.217 -10.737 1.00 88.62 93 ALA A N 1
ATOM 704 C CA . ALA A 1 93 ? 8.290 3.486 -11.850 1.00 88.62 93 ALA A CA 1
ATOM 705 C C . ALA A 1 93 ? 8.998 3.859 -13.154 1.00 88.62 93 ALA A C 1
ATOM 707 O O . ALA A 1 93 ? 9.548 4.951 -13.309 1.00 88.62 93 ALA A O 1
ATOM 708 N N . ILE A 1 94 ? 8.971 2.933 -14.102 1.00 87.44 94 ILE A N 1
ATOM 709 C CA . 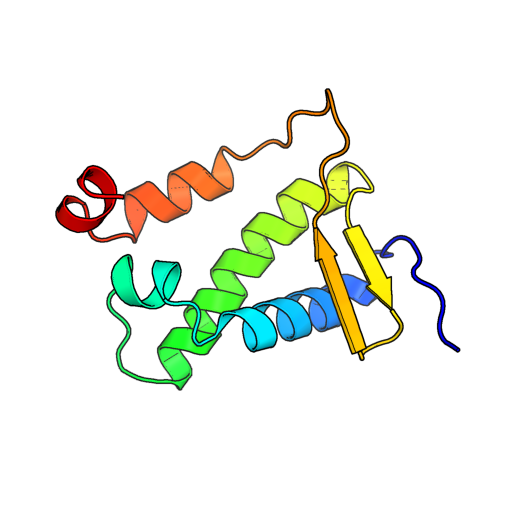ILE A 1 94 ? 9.550 3.124 -15.425 1.00 87.44 94 ILE A CA 1
ATOM 710 C C . ILE A 1 94 ? 8.606 4.040 -16.214 1.00 87.44 94 ILE A C 1
ATOM 712 O O . ILE A 1 94 ? 7.465 3.635 -16.467 1.00 87.44 94 ILE A O 1
ATOM 716 N N . PRO A 1 95 ? 9.038 5.256 -16.600 1.00 83.00 95 PRO A N 1
ATOM 717 C CA . PRO A 1 95 ? 8.144 6.276 -17.149 1.00 83.00 95 PRO A CA 1
ATOM 718 C C . PRO A 1 95 ? 7.350 5.797 -18.366 1.00 83.00 95 PRO A C 1
ATOM 720 O O . PRO A 1 95 ? 6.142 6.004 -18.447 1.00 83.00 95 PRO A O 1
ATOM 723 N N . GLU A 1 96 ? 7.998 5.065 -19.272 1.00 86.06 96 GLU A N 1
ATOM 724 C CA . GLU A 1 96 ? 7.382 4.563 -20.502 1.00 86.06 96 GLU A CA 1
ATOM 725 C C . GLU A 1 96 ? 6.286 3.520 -20.234 1.00 86.06 96 GLU A C 1
ATOM 727 O O . GLU A 1 96 ? 5.398 3.324 -21.062 1.00 86.06 96 GLU A O 1
ATOM 732 N N . ARG A 1 97 ? 6.340 2.838 -19.084 1.00 84.06 97 ARG A N 1
ATOM 733 C CA . ARG A 1 97 ? 5.352 1.827 -18.677 1.00 84.06 97 ARG A CA 1
ATOM 734 C C . ARG A 1 97 ? 4.162 2.442 -17.938 1.00 84.06 97 ARG A C 1
ATOM 736 O O . ARG A 1 97 ? 3.094 1.841 -17.915 1.00 84.06 97 ARG A O 1
ATOM 743 N N . MET A 1 98 ? 4.315 3.645 -17.380 1.00 76.56 98 MET A N 1
ATOM 744 C CA . MET A 1 98 ? 3.216 4.375 -16.741 1.00 76.56 98 MET A CA 1
ATOM 745 C C . MET A 1 98 ? 2.233 4.983 -17.748 1.00 76.56 98 MET A C 1
ATOM 747 O O . MET A 1 98 ? 1.047 5.048 -17.458 1.00 76.56 98 MET A O 1
ATOM 751 N N . GLU A 1 99 ? 2.696 5.421 -18.923 1.00 68.62 99 GLU A N 1
ATOM 752 C CA . GLU A 1 99 ? 1.833 6.045 -19.945 1.00 68.62 99 GLU A CA 1
ATOM 753 C C . GLU A 1 99 ? 0.914 5.043 -20.671 1.00 68.62 99 GLU A C 1
ATOM 755 O O . GLU A 1 99 ? -0.043 5.443 -21.334 1.00 68.62 99 GLU A O 1
ATOM 760 N N . ALA A 1 100 ? 1.215 3.745 -20.567 1.00 57.22 100 ALA A N 1
ATOM 761 C CA . ALA A 1 100 ? 0.505 2.666 -21.252 1.00 57.22 100 ALA A CA 1
ATOM 762 C C . ALA A 1 100 ? -0.540 1.937 -20.380 1.00 57.22 100 ALA A C 1
ATOM 764 O O . ALA A 1 100 ? -1.241 1.065 -20.903 1.00 57.22 100 ALA A O 1
ATOM 765 N N . ALA A 1 101 ? -0.620 2.261 -19.085 1.00 54.75 101 ALA A N 1
ATOM 766 C CA . ALA A 1 101 ? -1.517 1.652 -18.096 1.00 54.75 101 ALA A CA 1
ATOM 767 C C . ALA A 1 101 ? -2.776 2.504 -17.863 1.00 54.75 101 ALA A C 1
ATOM 769 O O . ALA A 1 101 ? -3.860 1.897 -17.695 1.00 54.75 101 ALA A O 1
#